Protein AF-A0A2N2WYM9-F1 (afdb_monomer)

Radius of gyration: 12.02 Å; Cα contacts (8 Å, |Δi|>4): 105; chains: 1; bounding box: 27×20×34 Å

Nearest PDB structures (foldseek):
  7cbe-assembly1_B  TM=5.554E-01  e=8.287E-06  Escherichia coli K-12
  8jd4-assembly1_2  TM=3.535E-01  e=3.514E+00  Homo sapiens
  7mts-assembly1_B  TM=3.609E-01  e=7.383E+00  Homo sapiens
  5d80-assembly1_D  TM=2.495E-01  e=8.450E+00  Saccharomyces cerevisiae S288C

Structure (mmCIF, N/CA/C/O backbone):
data_AF-A0A2N2WYM9-F1
#
_entry.id   AF-A0A2N2WYM9-F1
#
loop_
_atom_site.group_PDB
_atom_site.id
_atom_site.type_symbol
_atom_site.label_atom_id
_atom_site.label_alt_id
_atom_site.label_comp_id
_atom_site.label_asym_id
_atom_site.label_entity_id
_atom_site.label_seq_id
_atom_site.pdbx_PDB_ins_code
_atom_site.Cartn_x
_atom_site.Cartn_y
_atom_site.Cartn_z
_atom_site.occupancy
_atom_site.B_iso_or_equiv
_atom_site.auth_seq_id
_atom_site.auth_comp_id
_atom_site.auth_asym_id
_atom_site.aut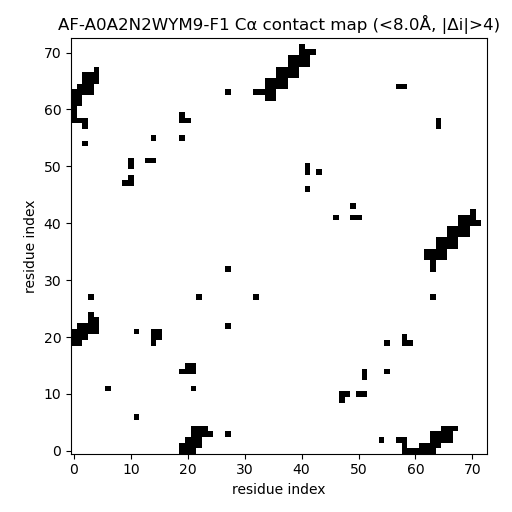h_atom_id
_atom_site.pdbx_PDB_model_num
ATOM 1 N N . MET A 1 1 ? 1.789 4.672 9.951 1.00 57.34 1 MET A N 1
ATOM 2 C CA . MET A 1 1 ? 0.347 4.556 10.259 1.00 57.34 1 MET A CA 1
ATOM 3 C C . MET A 1 1 ? -0.254 3.542 9.293 1.00 57.34 1 MET A C 1
ATOM 5 O O . MET A 1 1 ? 0.398 3.300 8.284 1.00 57.34 1 MET A O 1
ATOM 9 N N . PRO A 1 2 ? -1.365 2.858 9.623 1.00 70.81 2 PRO A N 1
ATOM 10 C CA . PRO A 1 2 ? -1.591 1.494 9.162 1.00 70.81 2 PRO A CA 1
ATOM 11 C C . PRO A 1 2 ? -2.078 1.427 7.714 1.00 70.81 2 PRO A C 1
ATOM 13 O O . PRO A 1 2 ? -3.278 1.442 7.445 1.00 70.81 2 PRO A O 1
ATOM 16 N N . ILE A 1 3 ? -1.135 1.308 6.782 1.00 70.12 3 ILE A N 1
ATOM 17 C CA . ILE A 1 3 ? -1.450 0.851 5.429 1.00 70.12 3 ILE A CA 1
ATOM 18 C C . ILE A 1 3 ? -1.656 -0.657 5.480 1.00 70.12 3 ILE A C 1
ATOM 20 O O . ILE A 1 3 ? -0.837 -1.378 6.058 1.00 70.12 3 ILE A O 1
ATOM 24 N N . VAL A 1 4 ? -2.713 -1.133 4.837 1.00 75.81 4 VAL A N 1
ATOM 25 C CA . VAL A 1 4 ? -2.951 -2.549 4.581 1.00 75.81 4 VAL A CA 1
ATOM 26 C C . VAL A 1 4 ? -2.447 -2.864 3.173 1.00 75.81 4 VAL A C 1
ATOM 28 O O . VAL A 1 4 ? -3.016 -2.409 2.177 1.00 75.81 4 VAL A O 1
ATOM 31 N N . ILE A 1 5 ? -1.346 -3.615 3.099 1.00 73.94 5 ILE A N 1
ATOM 32 C CA . ILE A 1 5 ? -0.734 -4.083 1.848 1.00 73.94 5 ILE A CA 1
ATOM 33 C C . ILE A 1 5 ? -0.360 -5.571 1.934 1.00 73.94 5 ILE A C 1
ATOM 35 O O . ILE A 1 5 ? -0.014 -6.055 3.014 1.00 73.94 5 ILE A O 1
ATOM 39 N N . PRO A 1 6 ? -0.360 -6.302 0.801 1.00 71.75 6 PRO A N 1
ATOM 40 C CA . PRO A 1 6 ? 0.127 -7.678 0.741 1.00 71.75 6 PRO A CA 1
ATOM 41 C C . PRO A 1 6 ? 1.567 -7.830 1.255 1.00 71.75 6 PRO A C 1
ATOM 43 O O . PRO A 1 6 ? 2.477 -7.144 0.790 1.00 71.75 6 PRO A O 1
ATOM 46 N N . LYS A 1 7 ? 1.808 -8.810 2.139 1.00 68.25 7 LYS A N 1
ATOM 47 C CA . LYS A 1 7 ? 3.138 -9.093 2.730 1.00 68.25 7 LYS A CA 1
ATOM 48 C C . LYS A 1 7 ? 4.245 -9.424 1.724 1.00 68.25 7 LYS A C 1
ATOM 50 O O . LYS A 1 7 ? 5.416 -9.372 2.069 1.00 68.25 7 LYS A O 1
ATOM 55 N N . GLN A 1 8 ? 3.877 -9.821 0.511 1.00 74.00 8 GLN A N 1
ATOM 56 C CA . GLN A 1 8 ? 4.807 -10.267 -0.529 1.00 74.00 8 GLN A CA 1
ATOM 57 C C . GLN A 1 8 ? 5.341 -9.106 -1.387 1.00 74.00 8 GLN A C 1
ATOM 59 O O . GLN A 1 8 ? 6.071 -9.341 -2.348 1.00 74.00 8 GLN A O 1
ATOM 64 N N . LEU A 1 9 ? 4.965 -7.859 -1.082 1.00 75.81 9 LEU A N 1
ATOM 65 C CA . LEU A 1 9 ? 5.435 -6.689 -1.817 1.00 75.81 9 LEU A CA 1
ATOM 66 C C . LEU A 1 9 ? 6.879 -6.329 -1.429 1.00 75.81 9 LEU A C 1
ATOM 68 O O . LEU A 1 9 ? 7.146 -6.120 -0.247 1.00 75.81 9 LEU A O 1
ATOM 72 N N . PRO A 1 10 ? 7.793 -6.132 -2.401 1.00 77.00 10 PRO A N 1
ATOM 73 C CA . PRO A 1 10 ? 9.166 -5.692 -2.125 1.00 77.00 10 PRO A CA 1
ATOM 74 C C . PRO A 1 10 ? 9.242 -4.341 -1.398 1.00 77.00 10 PRO A C 1
ATOM 76 O O . PRO A 1 10 ? 10.223 -4.041 -0.726 1.00 77.00 10 PRO A O 1
ATOM 79 N N . ALA A 1 11 ? 8.190 -3.525 -1.516 1.00 77.12 11 ALA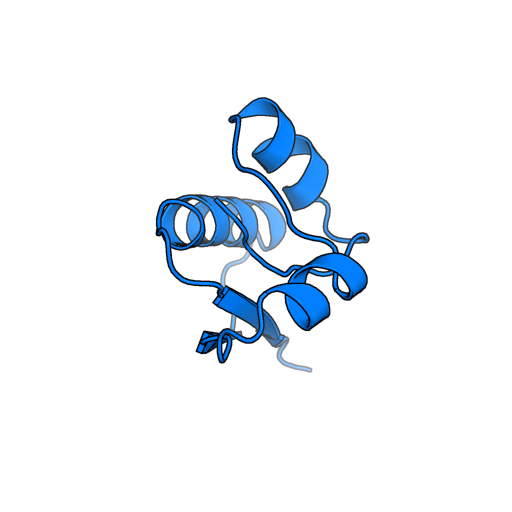 A N 1
ATOM 80 C CA . ALA A 1 11 ? 8.079 -2.240 -0.837 1.00 77.12 11 ALA A CA 1
ATOM 81 C C . ALA A 1 11 ? 7.988 -2.366 0.696 1.00 77.12 11 ALA A C 1
ATOM 83 O O . ALA A 1 11 ? 8.297 -1.402 1.389 1.00 77.12 11 ALA A O 1
ATOM 84 N N . VAL A 1 12 ? 7.599 -3.529 1.239 1.00 79.06 12 VAL A N 1
ATOM 85 C CA . VAL A 1 12 ? 7.419 -3.747 2.687 1.00 79.06 12 VAL A CA 1
ATOM 86 C C . VAL A 1 12 ? 8.700 -3.427 3.461 1.00 79.06 12 VAL A C 1
ATOM 88 O O . VAL A 1 12 ? 8.672 -2.609 4.377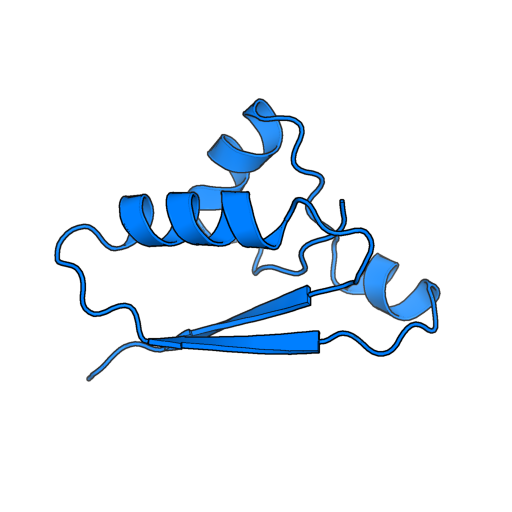 1.00 79.06 12 VAL A O 1
ATOM 91 N N . GLU A 1 13 ? 9.838 -3.990 3.046 1.00 79.62 13 GLU A N 1
ATOM 92 C CA . GLU A 1 13 ? 11.123 -3.795 3.735 1.00 79.62 13 GLU A CA 1
ATOM 93 C C . GLU A 1 13 ? 11.614 -2.342 3.685 1.00 79.62 13 GLU A C 1
ATOM 95 O O . GLU A 1 13 ? 12.283 -1.865 4.603 1.00 79.62 13 GLU A O 1
ATOM 100 N N . ILE A 1 14 ? 11.301 -1.628 2.599 1.00 81.50 14 ILE A N 1
ATOM 101 C CA . ILE A 1 14 ? 11.684 -0.223 2.429 1.00 81.50 14 ILE A CA 1
ATOM 102 C C . ILE A 1 14 ? 10.826 0.663 3.338 1.00 81.50 14 ILE A C 1
ATOM 104 O O . ILE A 1 14 ? 11.355 1.531 4.026 1.00 81.50 14 ILE A O 1
ATOM 108 N N . LEU A 1 15 ? 9.517 0.413 3.385 1.00 78.56 15 LEU A N 1
AT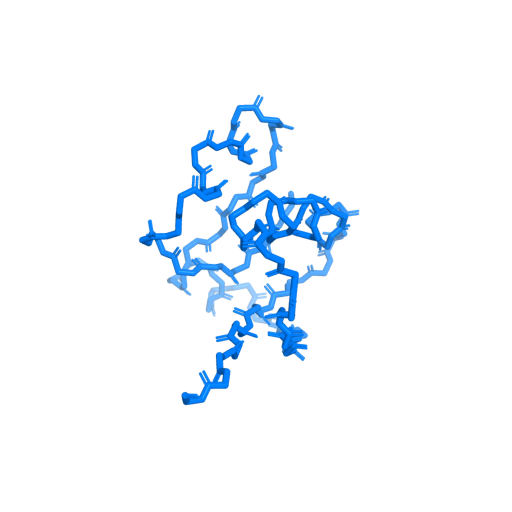OM 109 C CA . LEU A 1 15 ? 8.569 1.179 4.195 1.00 78.56 15 LEU A CA 1
ATOM 110 C C . LEU A 1 15 ? 8.797 0.964 5.703 1.00 78.56 15 LEU A C 1
ATOM 112 O O . LEU A 1 15 ? 8.727 1.924 6.472 1.00 78.56 15 LEU A O 1
ATOM 116 N N . GLU A 1 16 ? 9.150 -0.252 6.137 1.00 79.38 16 GLU A N 1
ATOM 117 C CA . GLU A 1 16 ? 9.510 -0.520 7.539 1.00 79.38 16 GLU A CA 1
ATOM 118 C C . GLU A 1 16 ? 10.740 0.284 7.986 1.00 79.38 16 GLU A C 1
ATOM 120 O O . GLU A 1 16 ? 10.733 0.864 9.074 1.00 79.38 16 GLU A O 1
ATOM 125 N N . LYS A 1 17 ? 11.769 0.395 7.131 1.00 82.75 17 LYS A N 1
ATOM 126 C CA . LYS A 1 17 ? 12.963 1.220 7.408 1.00 82.75 17 LYS A CA 1
ATOM 127 C C . LYS A 1 17 ? 12.641 2.708 7.544 1.00 82.75 17 LYS A C 1
ATOM 129 O O . LYS A 1 17 ? 13.373 3.434 8.210 1.00 82.75 17 LYS A O 1
ATOM 134 N N . GLU A 1 18 ? 11.550 3.162 6.939 1.00 80.31 18 GLU A N 1
ATOM 135 C CA . GLU A 1 18 ? 11.103 4.557 6.963 1.00 80.31 18 GLU A CA 1
ATOM 136 C C . GLU A 1 18 ? 10.124 4.864 8.105 1.00 80.31 18 GLU A C 1
ATOM 138 O O . GLU A 1 18 ? 9.522 5.936 8.132 1.00 80.31 18 GLU A O 1
ATOM 143 N N . ASN A 1 19 ? 9.980 3.954 9.078 1.00 71.31 19 ASN A N 1
ATOM 144 C CA . ASN A 1 19 ? 9.010 4.038 10.180 1.00 71.31 19 ASN A CA 1
ATOM 145 C C . ASN A 1 19 ? 7.543 4.076 9.711 1.00 71.31 19 ASN A C 1
ATOM 147 O O . ASN A 1 19 ? 6.648 4.546 10.424 1.00 71.31 19 ASN A O 1
ATOM 151 N N . ILE A 1 20 ? 7.263 3.558 8.514 1.00 74.25 20 ILE A N 1
ATOM 152 C CA . ILE A 1 20 ? 5.907 3.462 7.986 1.00 74.25 20 ILE A CA 1
ATOM 153 C C . ILE A 1 20 ? 5.317 2.137 8.451 1.00 74.25 20 ILE A C 1
ATOM 155 O O . ILE A 1 20 ? 5.619 1.069 7.934 1.00 74.25 20 ILE A O 1
ATOM 159 N N . PHE A 1 21 ? 4.471 2.223 9.476 1.00 69.06 21 PHE A N 1
ATOM 160 C CA . PHE A 1 21 ? 3.802 1.055 10.047 1.00 69.06 21 PHE A CA 1
ATOM 161 C C . PHE A 1 21 ? 2.861 0.375 9.049 1.00 69.06 21 PHE A C 1
ATOM 163 O O . PHE A 1 21 ? 1.806 0.914 8.725 1.00 69.06 21 PHE A O 1
ATOM 170 N N . ILE A 1 22 ? 3.207 -0.841 8.645 1.00 71.88 22 ILE A N 1
ATOM 171 C CA . ILE A 1 22 ? 2.357 -1.711 7.833 1.00 71.88 22 ILE A CA 1
ATOM 172 C C . ILE A 1 22 ? 1.453 -2.517 8.768 1.00 71.88 22 ILE A C 1
ATOM 174 O O . ILE A 1 22 ? 1.901 -3.062 9.781 1.00 71.88 22 ILE A O 1
ATOM 178 N N . MET A 1 23 ? 0.161 -2.577 8.456 1.00 68.81 23 MET A N 1
ATOM 179 C CA . MET A 1 23 ? -0.818 -3.307 9.251 1.00 68.81 23 MET A CA 1
ATOM 180 C C . MET A 1 23 ? -1.178 -4.633 8.591 1.00 68.81 23 MET A C 1
ATOM 182 O O . MET A 1 23 ? -1.533 -4.691 7.421 1.00 68.81 23 MET A O 1
ATOM 186 N N . ASN A 1 24 ? -1.106 -5.705 9.382 1.00 67.56 24 ASN A N 1
ATOM 187 C CA . ASN A 1 24 ? -1.591 -7.020 8.977 1.00 67.56 24 ASN A CA 1
ATOM 188 C C . ASN A 1 24 ? -3.124 -7.039 8.944 1.00 67.56 24 ASN A C 1
ATOM 190 O O . ASN A 1 24 ? -3.756 -6.513 9.865 1.00 67.56 24 ASN A O 1
ATOM 194 N N . ASP A 1 25 ? -3.695 -7.761 7.980 1.00 66.12 25 ASP A N 1
ATOM 195 C CA . ASP A 1 25 ? -5.145 -7.922 7.778 1.00 66.12 25 ASP A CA 1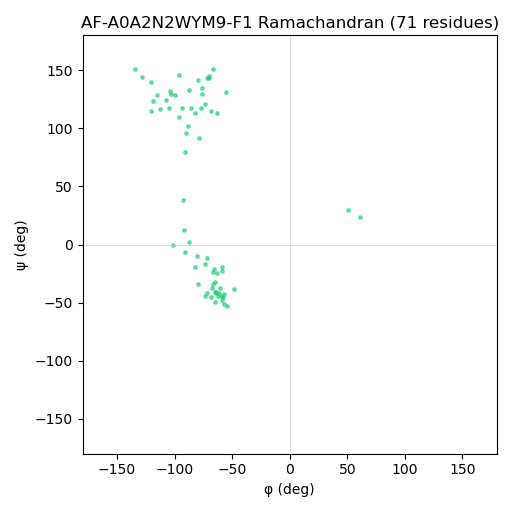
ATOM 196 C C . ASP A 1 25 ? -5.907 -8.281 9.071 1.00 66.12 25 ASP A C 1
ATOM 198 O O . ASP A 1 25 ? -6.970 -7.736 9.358 1.00 66.12 25 ASP A O 1
ATOM 202 N N . ASN A 1 26 ? -5.313 -9.121 9.927 1.00 65.19 26 ASN A N 1
ATOM 203 C CA . ASN A 1 26 ? -5.913 -9.525 11.205 1.00 65.19 26 ASN A CA 1
ATOM 204 C C . ASN A 1 26 ? -6.041 -8.380 12.227 1.00 65.19 26 ASN A C 1
ATOM 206 O O . ASN A 1 26 ? -6.979 -8.376 13.016 1.00 65.19 26 ASN A O 1
ATOM 210 N N . LYS A 1 27 ? -5.102 -7.421 12.245 1.00 62.16 27 LYS A N 1
ATOM 211 C CA . LYS A 1 27 ? -5.162 -6.254 13.148 1.00 62.16 27 LYS A CA 1
ATOM 212 C C . LYS A 1 27 ? -6.110 -5.185 12.612 1.00 62.16 27 LYS A C 1
ATOM 214 O O . LYS A 1 27 ? -6.798 -4.544 13.396 1.00 62.16 27 LYS A O 1
ATOM 219 N N . ALA A 1 28 ? -6.171 -5.048 11.290 1.00 60.38 28 ALA A N 1
ATOM 220 C CA . ALA A 1 28 ? -7.099 -4.175 10.580 1.00 60.38 28 ALA A CA 1
ATOM 221 C C . ALA A 1 28 ? -8.570 -4.491 10.912 1.00 60.38 28 ALA A C 1
ATOM 223 O O . ALA A 1 28 ? -9.354 -3.585 11.174 1.00 60.38 28 ALA A O 1
ATOM 224 N N . LEU A 1 29 ? -8.935 -5.777 10.976 1.00 63.53 29 LEU A N 1
ATOM 225 C CA . LEU A 1 29 ? -10.296 -6.216 11.316 1.00 63.53 29 LEU A CA 1
ATOM 226 C C . LEU A 1 29 ? -10.712 -5.895 12.761 1.00 63.53 29 LEU A C 1
ATOM 228 O O . LEU A 1 29 ? -11.901 -5.794 13.042 1.00 63.53 29 LEU A O 1
ATOM 232 N N . GLN A 1 30 ? -9.756 -5.730 13.679 1.00 69.06 30 GLN A N 1
ATOM 233 C CA . GLN A 1 30 ? -10.042 -5.465 15.093 1.00 69.06 30 GLN A CA 1
ATOM 234 C C . GLN A 1 30 ? -10.346 -3.995 15.394 1.00 69.06 30 GLN A C 1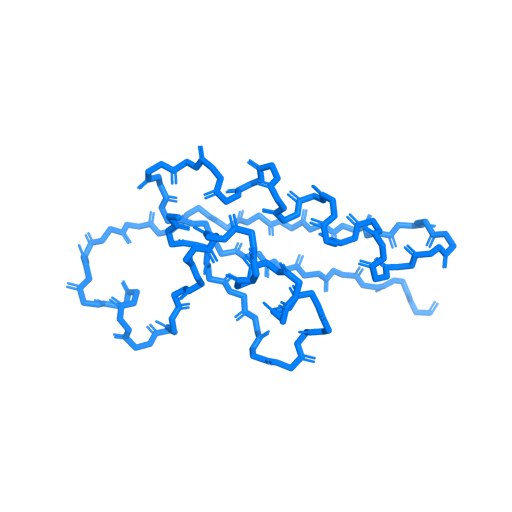
ATOM 236 O O . GLN A 1 30 ? -10.906 -3.705 16.446 1.00 69.06 30 GLN A O 1
ATOM 241 N N . GLN A 1 31 ? -9.956 -3.066 14.516 1.00 66.69 31 GLN A N 1
ATOM 242 C CA . GLN A 1 31 ? -10.108 -1.631 14.777 1.00 66.69 31 GLN A CA 1
ATOM 243 C C . GLN A 1 31 ? -11.525 -1.105 14.515 1.00 66.69 31 GLN A C 1
ATOM 245 O O . GLN A 1 31 ? -11.800 0.035 14.870 1.00 66.69 31 GLN A O 1
ATOM 250 N N . ASP A 1 32 ? -12.404 -1.911 13.911 1.00 67.38 32 ASP A N 1
ATOM 251 C CA . ASP A 1 32 ? -13.794 -1.557 13.571 1.00 67.38 32 ASP A CA 1
ATOM 252 C C . ASP A 1 32 ? -13.921 -0.217 12.802 1.00 67.38 32 ASP A C 1
ATOM 254 O O . ASP A 1 32 ? -14.905 0.518 12.888 1.00 67.38 32 ASP A O 1
ATOM 258 N N . ILE A 1 33 ? -12.881 0.118 12.027 1.00 72.62 33 ILE A N 1
ATOM 259 C CA . ILE A 1 33 ? -12.816 1.274 11.128 1.00 72.62 33 ILE A CA 1
ATOM 260 C C . ILE A 1 33 ? -12.992 0.760 9.701 1.00 72.62 33 ILE A C 1
ATOM 262 O O . ILE A 1 33 ? -12.323 -0.181 9.282 1.00 72.62 33 ILE A O 1
ATOM 266 N N . ARG A 1 34 ? -13.875 1.394 8.919 1.00 81.94 34 ARG A N 1
ATOM 267 C CA . ARG A 1 34 ? -14.031 1.074 7.493 1.00 81.94 34 ARG A CA 1
ATOM 268 C C . ARG A 1 34 ? -12.767 1.502 6.729 1.00 81.94 34 ARG A C 1
ATOM 270 O O . ARG A 1 34 ? -12.535 2.710 6.634 1.00 81.94 34 ARG A O 1
ATOM 277 N N . PRO A 1 35 ? -11.991 0.574 6.140 1.00 82.19 35 PRO A N 1
ATOM 278 C CA . PRO A 1 35 ? -10.813 0.944 5.371 1.00 82.19 35 PRO A CA 1
ATOM 279 C C . PRO A 1 35 ? -11.205 1.632 4.060 1.00 82.19 35 PRO A C 1
ATOM 281 O O . PRO A 1 35 ? -12.181 1.259 3.401 1.00 82.19 35 PRO A O 1
ATOM 284 N N . LEU A 1 36 ? -10.421 2.631 3.661 1.00 86.75 36 LEU A N 1
ATOM 285 C CA . LEU A 1 36 ? -10.507 3.234 2.336 1.00 86.75 36 LEU A CA 1
ATOM 286 C C . LEU A 1 36 ? -9.834 2.312 1.324 1.00 86.75 36 LEU A C 1
ATOM 288 O O . LEU A 1 36 ? -8.630 2.083 1.402 1.00 86.75 36 LEU A O 1
ATOM 292 N N . LYS A 1 37 ? -10.601 1.810 0.357 1.00 88.81 37 LYS A N 1
ATOM 293 C CA . LYS A 1 37 ? -10.075 0.969 -0.723 1.00 88.81 37 LYS A CA 1
ATOM 294 C C . LYS A 1 37 ? -9.551 1.841 -1.854 1.00 88.81 37 LYS A C 1
ATOM 296 O O . LYS A 1 37 ? -10.320 2.584 -2.462 1.00 88.81 37 LYS A O 1
ATOM 301 N N . ILE A 1 38 ? -8.256 1.749 -2.135 1.00 89.44 38 ILE A N 1
ATOM 302 C CA . ILE A 1 38 ? -7.570 2.541 -3.156 1.00 89.44 38 ILE A CA 1
ATOM 303 C C . ILE A 1 38 ? -6.985 1.594 -4.200 1.00 89.44 38 ILE A C 1
ATOM 305 O O . ILE A 1 38 ? -6.200 0.701 -3.891 1.00 89.44 38 ILE A O 1
ATOM 309 N N . LEU A 1 39 ? -7.367 1.809 -5.454 1.00 92.38 39 LEU A N 1
ATOM 310 C CA . LEU A 1 39 ? -6.886 1.052 -6.601 1.00 92.38 39 LEU A CA 1
ATOM 311 C C . LEU A 1 39 ? -5.793 1.847 -7.314 1.00 92.38 39 LEU A C 1
ATOM 313 O O . LEU A 1 39 ? -6.006 3.008 -7.661 1.00 92.38 39 LEU A O 1
ATOM 317 N N . ILE A 1 40 ? -4.646 1.224 -7.569 1.00 91.50 40 ILE A N 1
ATOM 318 C CA . ILE A 1 40 ? -3.540 1.841 -8.302 1.00 91.50 40 ILE A CA 1
ATOM 319 C C . ILE A 1 40 ? -3.257 1.001 -9.543 1.00 91.50 40 ILE A C 1
ATOM 321 O O . ILE A 1 40 ? -2.802 -0.139 -9.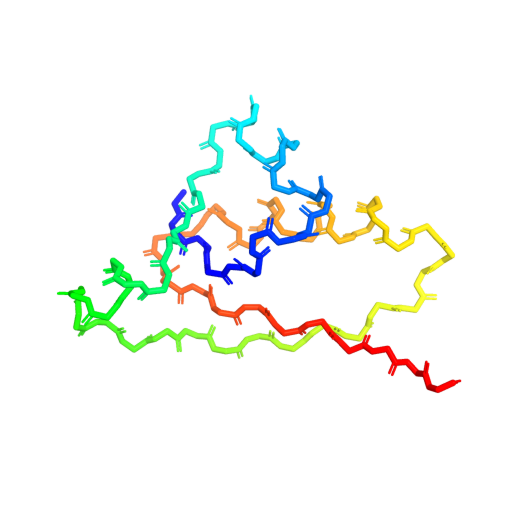453 1.00 91.50 40 ILE A O 1
ATOM 325 N N . LEU A 1 41 ? -3.492 1.591 -10.714 1.00 93.06 41 LEU A N 1
ATOM 326 C CA . LEU A 1 41 ? -2.997 1.072 -11.983 1.00 93.06 41 LEU A CA 1
ATOM 327 C C . LEU A 1 41 ? -1.625 1.691 -12.253 1.00 93.06 41 LEU A C 1
ATOM 329 O O . LEU A 1 41 ? -1.518 2.812 -12.749 1.00 93.06 41 LEU A O 1
ATOM 333 N N . ASN A 1 42 ? -0.567 0.968 -11.901 1.00 90.38 42 ASN A N 1
ATOM 334 C CA . ASN A 1 42 ? 0.788 1.449 -12.122 1.00 90.38 42 ASN A CA 1
ATOM 335 C C . ASN A 1 42 ? 1.219 1.160 -13.567 1.00 90.38 42 ASN A C 1
ATOM 337 O O . ASN A 1 42 ? 1.428 0.002 -13.925 1.00 90.38 42 ASN A O 1
ATOM 341 N N . LEU A 1 43 ? 1.408 2.198 -14.388 1.00 92.31 43 LEU A N 1
ATOM 342 C CA . LEU A 1 43 ? 1.897 2.092 -15.773 1.00 92.31 43 LEU A CA 1
ATOM 343 C C . LEU A 1 43 ? 3.388 2.434 -15.929 1.00 92.31 43 LEU A C 1
ATOM 345 O O . LEU A 1 43 ? 3.927 2.304 -17.023 1.00 92.31 43 LEU A O 1
ATOM 349 N N . MET A 1 44 ? 4.083 2.786 -14.845 1.00 94.44 44 MET A N 1
ATOM 350 C CA . MET A 1 44 ? 5.501 3.152 -14.895 1.00 94.44 44 MET A CA 1
ATOM 351 C C . MET A 1 44 ? 6.390 1.959 -15.282 1.00 94.44 44 MET A C 1
ATOM 353 O O . MET A 1 44 ? 6.035 0.815 -14.971 1.00 94.44 44 MET A O 1
ATOM 357 N N . PRO A 1 45 ? 7.548 2.192 -15.930 1.00 88.12 45 PRO A N 1
ATOM 358 C CA . PRO A 1 45 ? 8.509 1.131 -16.236 1.00 88.12 45 PRO A CA 1
ATOM 359 C C . PRO A 1 45 ? 9.116 0.524 -14.958 1.00 88.12 45 PRO A C 1
ATOM 361 O O . PRO A 1 45 ? 9.199 -0.696 -14.830 1.00 88.12 45 PRO A O 1
ATOM 364 N N . ASN A 1 46 ? 9.435 1.357 -13.962 1.00 91.88 46 ASN A N 1
ATOM 365 C CA . ASN A 1 46 ? 9.979 0.924 -12.673 1.00 91.88 46 ASN A CA 1
ATOM 366 C C . ASN A 1 46 ? 8.854 0.672 -11.653 1.00 91.88 46 ASN A C 1
ATOM 368 O O . ASN A 1 46 ? 8.586 1.508 -10.791 1.00 91.88 46 ASN A O 1
ATOM 372 N N . LYS A 1 47 ? 8.182 -0.486 -11.736 1.00 87.88 47 LYS A N 1
ATOM 373 C CA . LYS A 1 47 ? 6.994 -0.788 -10.908 1.00 87.88 47 LYS A CA 1
ATOM 374 C C . LYS A 1 47 ? 7.235 -0.638 -9.402 1.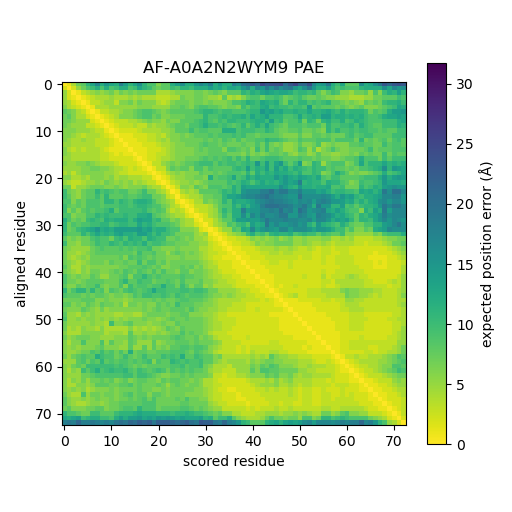00 87.88 47 LYS A C 1
ATOM 376 O O . LYS A 1 47 ? 6.511 0.103 -8.744 1.00 87.88 47 LYS A O 1
ATOM 381 N N . VAL A 1 48 ? 8.277 -1.294 -8.887 1.00 87.50 48 VAL A N 1
ATOM 382 C CA . VAL A 1 48 ? 8.583 -1.357 -7.444 1.00 87.50 48 VAL A CA 1
ATOM 383 C C . VAL A 1 48 ? 8.910 0.021 -6.872 1.00 87.50 48 VAL A C 1
ATOM 385 O O . VAL A 1 48 ? 8.460 0.370 -5.782 1.00 87.50 48 VAL A O 1
ATOM 388 N N . GLU A 1 49 ? 9.673 0.819 -7.617 1.00 90.69 49 GLU A N 1
ATOM 389 C CA . GLU A 1 49 ? 10.064 2.163 -7.199 1.00 90.69 49 GLU A CA 1
ATOM 390 C C . GLU A 1 49 ? 8.836 3.074 -7.084 1.00 90.69 49 GLU A C 1
ATOM 392 O O . GLU A 1 49 ? 8.614 3.692 -6.043 1.00 90.69 49 GLU A O 1
ATOM 397 N N . THR A 1 50 ? 7.985 3.093 -8.114 1.00 91.00 50 THR A N 1
ATOM 398 C CA . THR A 1 50 ? 6.752 3.889 -8.115 1.00 91.00 50 THR A CA 1
ATOM 399 C C . THR A 1 50 ? 5.768 3.426 -7.043 1.00 91.00 50 THR A C 1
ATOM 401 O O . THR A 1 50 ? 5.175 4.256 -6.359 1.00 91.00 50 THR A O 1
ATOM 404 N N . GLU A 1 51 ? 5.600 2.116 -6.855 1.00 90.06 51 GLU A N 1
ATOM 405 C CA . GLU A 1 51 ? 4.751 1.572 -5.790 1.00 90.06 51 GLU A CA 1
ATOM 406 C C . GLU A 1 51 ? 5.239 2.037 -4.420 1.00 90.06 51 GLU A C 1
ATOM 408 O O . GLU A 1 51 ? 4.456 2.573 -3.644 1.00 90.06 51 GLU A O 1
ATOM 4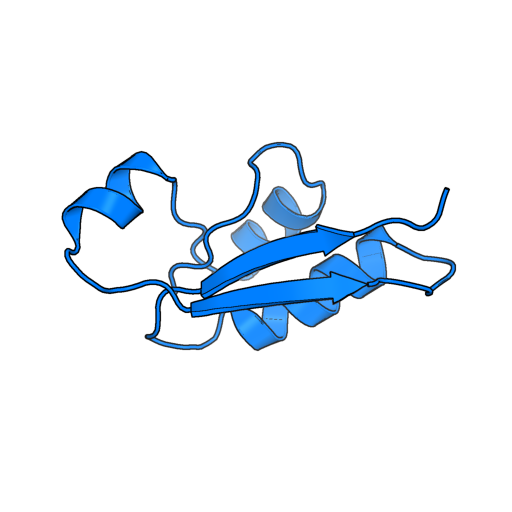13 N N . THR A 1 52 ? 6.541 1.939 -4.150 1.00 89.25 52 THR A N 1
ATOM 414 C CA . THR A 1 52 ? 7.130 2.394 -2.883 1.00 89.25 52 THR A CA 1
ATOM 415 C C . THR A 1 52 ? 6.891 3.888 -2.654 1.00 89.25 52 THR A C 1
ATOM 417 O O . THR A 1 52 ? 6.483 4.290 -1.565 1.00 89.25 52 THR A O 1
ATOM 420 N N . GLN A 1 53 ? 7.084 4.717 -3.684 1.00 89.69 53 GLN A N 1
ATOM 421 C CA . GLN A 1 53 ? 6.845 6.162 -3.612 1.00 89.69 53 GLN A CA 1
ATOM 422 C C . GLN A 1 53 ? 5.375 6.494 -3.310 1.00 89.69 53 GLN A C 1
ATOM 424 O O . GLN A 1 53 ? 5.097 7.341 -2.460 1.00 89.69 53 GLN A O 1
ATOM 429 N N . LEU A 1 54 ? 4.428 5.818 -3.967 1.00 90.25 54 LEU A N 1
ATOM 430 C CA . LEU A 1 54 ? 2.994 6.025 -3.745 1.00 90.25 54 LEU A CA 1
ATOM 431 C C . LEU A 1 54 ? 2.562 5.548 -2.356 1.00 90.25 54 LEU A C 1
ATOM 433 O O . LEU A 1 54 ? 1.864 6.270 -1.644 1.00 90.25 54 LEU A O 1
ATOM 437 N N . LEU A 1 55 ? 3.013 4.362 -1.943 1.00 88.81 55 LEU A N 1
ATOM 438 C CA . LEU A 1 55 ? 2.732 3.802 -0.622 1.00 88.81 55 LEU A CA 1
ATOM 439 C C . LEU A 1 55 ? 3.268 4.704 0.496 1.00 88.81 55 LEU A C 1
ATOM 441 O O . LEU A 1 55 ? 2.585 4.900 1.499 1.00 88.81 55 LEU A O 1
ATOM 445 N N . ARG A 1 56 ? 4.435 5.331 0.304 1.00 87.56 56 ARG A N 1
ATOM 446 C CA . ARG A 1 56 ? 5.009 6.285 1.263 1.00 87.56 56 ARG A CA 1
ATOM 447 C C . ARG A 1 56 ? 4.074 7.461 1.546 1.00 87.56 56 ARG A C 1
ATOM 449 O O . ARG A 1 56 ? 3.876 7.830 2.702 1.00 87.56 56 ARG A O 1
ATOM 456 N N . LEU A 1 57 ? 3.478 8.034 0.501 1.00 85.75 57 LEU A N 1
ATOM 457 C CA . LEU A 1 57 ? 2.540 9.152 0.629 1.00 85.75 57 LEU A CA 1
ATOM 458 C C . LEU A 1 57 ? 1.203 8.704 1.228 1.00 85.75 57 LEU A C 1
ATOM 460 O O . LEU A 1 57 ? 0.655 9.374 2.102 1.00 85.75 57 LEU A O 1
ATOM 464 N N . LEU A 1 58 ? 0.697 7.550 0.792 1.00 85.88 58 LEU A N 1
ATOM 465 C CA . LEU A 1 58 ? -0.584 7.006 1.243 1.00 85.88 58 LEU A CA 1
ATOM 466 C C . LEU A 1 58 ? -0.539 6.444 2.672 1.00 85.88 58 LEU A C 1
ATOM 468 O O . LEU A 1 58 ? -1.594 6.268 3.274 1.00 85.88 58 LEU A O 1
ATOM 472 N N . GLY A 1 59 ? 0.648 6.183 3.226 1.00 81.19 59 GLY A N 1
ATOM 473 C CA . GLY A 1 59 ? 0.838 5.688 4.593 1.00 81.19 59 GLY A CA 1
ATOM 474 C C . GLY A 1 59 ? 1.014 6.715 5.682 1.00 81.19 59 GLY A C 1
ATOM 475 O O . GLY A 1 59 ? 1.036 6.356 6.864 1.00 81.19 59 GLY A O 1
ATOM 476 N N . ASN A 1 60 ? 1.117 7.986 5.310 1.00 81.56 60 ASN A N 1
ATOM 477 C CA . ASN A 1 60 ? 1.255 9.072 6.266 1.00 81.56 60 ASN A CA 1
ATOM 478 C C . ASN A 1 60 ? -0.106 9.676 6.657 1.00 81.56 60 ASN A C 1
ATOM 480 O O . ASN A 1 60 ? -0.249 10.886 6.799 1.00 81.56 60 ASN A O 1
ATOM 484 N N . THR A 1 61 ? -1.124 8.826 6.803 1.00 79.88 61 THR A N 1
ATOM 485 C CA . THR A 1 61 ? -2.494 9.206 7.177 1.00 79.88 61 THR A CA 1
ATOM 486 C C . THR A 1 61 ? -2.976 8.371 8.366 1.00 79.88 61 THR A C 1
ATOM 488 O O . THR A 1 61 ? -2.605 7.200 8.471 1.00 79.88 61 THR A O 1
ATOM 491 N N . PRO A 1 62 ? -3.773 8.943 9.290 1.00 78.06 62 PRO A N 1
ATOM 492 C CA . PRO A 1 62 ? -4.367 8.188 10.394 1.00 78.06 62 PRO A CA 1
ATOM 493 C C . PRO A 1 62 ? -5.496 7.253 9.936 1.00 78.06 62 PRO A C 1
ATOM 495 O O . PRO A 1 62 ? -5.952 6.423 10.718 1.00 78.06 62 PRO A O 1
ATOM 498 N N . LEU A 1 63 ? -5.962 7.387 8.690 1.00 82.25 63 LEU A N 1
ATOM 499 C CA . LEU A 1 63 ? -6.994 6.531 8.115 1.00 82.25 63 LEU A CA 1
ATOM 500 C C . LEU A 1 63 ? -6.404 5.194 7.658 1.00 82.25 63 LEU A C 1
ATOM 502 O O . LEU A 1 63 ? -5.322 5.141 7.082 1.00 82.25 63 LEU A O 1
ATOM 506 N N . GLN A 1 64 ? -7.154 4.115 7.858 1.00 80.38 64 GLN A N 1
ATOM 507 C CA . GLN A 1 64 ? -6.789 2.804 7.338 1.00 80.38 64 GLN A CA 1
ATOM 508 C C . GLN A 1 64 ? -7.021 2.768 5.823 1.00 80.38 64 GLN A C 1
ATOM 510 O O . GLN A 1 64 ? -8.143 2.979 5.355 1.00 80.38 64 GLN A O 1
ATOM 515 N N . THR A 1 65 ? -5.968 2.503 5.054 1.00 85.19 65 THR A N 1
ATOM 516 C CA . THR A 1 65 ? -6.017 2.416 3.588 1.00 85.19 65 THR A CA 1
ATOM 517 C C . THR A 1 65 ? -5.695 0.991 3.138 1.00 85.19 65 THR A C 1
ATOM 519 O O . THR A 1 65 ? -4.704 0.406 3.562 1.00 85.19 65 THR A O 1
ATOM 522 N N . GLU A 1 66 ? -6.549 0.413 2.296 1.00 87.38 66 GLU A N 1
ATOM 523 C CA . GLU A 1 66 ? -6.365 -0.895 1.658 1.00 87.38 66 GLU A CA 1
ATOM 524 C C . GLU A 1 66 ? -5.980 -0.662 0.198 1.00 87.38 66 GLU A C 1
ATOM 526 O O . GLU A 1 66 ? -6.752 -0.067 -0.560 1.00 87.38 66 GLU A O 1
ATOM 531 N N . ILE A 1 67 ? -4.779 -1.091 -0.194 1.00 87.88 67 ILE A N 1
ATOM 532 C CA . ILE A 1 67 ? -4.219 -0.758 -1.508 1.00 87.88 67 ILE A CA 1
ATOM 533 C C . ILE A 1 67 ? -4.223 -1.979 -2.421 1.00 87.88 67 ILE A C 1
ATOM 535 O O . ILE A 1 67 ? -3.640 -3.017 -2.112 1.00 87.88 67 ILE A O 1
ATOM 539 N N . ILE A 1 68 ? -4.858 -1.823 -3.582 1.00 89.00 68 ILE A N 1
ATOM 540 C CA . ILE A 1 68 ? -4.992 -2.851 -4.611 1.00 89.00 68 ILE A CA 1
ATOM 541 C C . ILE A 1 68 ? -4.183 -2.413 -5.833 1.00 89.00 68 ILE A C 1
ATOM 543 O O . ILE A 1 68 ? -4.486 -1.400 -6.464 1.00 89.00 68 ILE A O 1
ATOM 547 N N . LEU A 1 69 ? -3.151 -3.182 -6.175 1.00 89.44 69 LEU A N 1
ATOM 548 C CA . LEU A 1 69 ? -2.301 -2.926 -7.337 1.00 89.44 69 LEU A CA 1
ATOM 549 C C . LEU A 1 69 ? -2.824 -3.705 -8.548 1.00 89.44 69 LEU A C 1
ATOM 551 O O . LEU A 1 69 ? -2.837 -4.937 -8.538 1.00 89.44 69 LEU A O 1
ATOM 555 N N . LEU A 1 70 ? -3.228 -2.993 -9.600 1.00 89.19 70 LEU A N 1
ATOM 556 C CA . LEU A 1 70 ? -3.612 -3.589 -10.877 1.00 89.19 70 LEU A CA 1
ATOM 557 C C . LEU A 1 70 ? -2.455 -3.585 -11.867 1.00 89.19 70 LEU A C 1
ATOM 559 O O . LEU A 1 70 ? -1.661 -2.645 -11.940 1.00 89.19 70 LEU A O 1
ATOM 563 N N . LYS A 1 71 ? -2.422 -4.637 -12.682 1.00 84.31 71 LYS A N 1
ATOM 564 C CA . LYS A 1 71 ? -1.522 -4.779 -13.823 1.00 84.31 71 LYS A CA 1
ATOM 565 C C . LYS A 1 71 ? -2.358 -4.947 -15.085 1.00 84.31 71 LYS A C 1
ATOM 567 O O . LYS A 1 71 ? -3.382 -5.626 -15.062 1.00 84.31 71 LYS A O 1
ATOM 572 N N . THR A 1 72 ? -1.926 -4.314 -16.168 1.00 83.50 72 THR A N 1
ATOM 573 C CA . THR A 1 72 ? -2.410 -4.650 -17.510 1.00 83.50 72 THR A CA 1
ATOM 574 C C . THR A 1 72 ? -1.858 -6.021 -17.905 1.00 83.50 72 THR A C 1
ATOM 576 O O . THR A 1 72 ? -0.748 -6.358 -17.485 1.00 83.50 72 THR A O 1
ATOM 579 N N . ALA A 1 73 ? -2.647 -6.799 -18.651 1.00 67.56 73 ALA A N 1
ATOM 580 C CA . ALA A 1 73 ? -2.247 -8.105 -19.182 1.00 67.56 73 ALA A CA 1
ATOM 581 C C . ALA A 1 73 ? -1.055 -8.004 -20.145 1.00 67.56 73 ALA A C 1
ATOM 583 O O . ALA A 1 73 ? -0.932 -6.947 -20.810 1.00 67.56 73 ALA A O 1
#

Foldseek 3Di:
DEEEDDPPQPLPVVCVVVVQDYDYPVVVVVVPADAAEEEDEDPDPPRNVVVNVVCNVVRVDPGYHYYHYDYDD

Secondary structure (DSSP, 8-state):
--EE--TT-THHHHHHHTT--EEPHHHHGGG---PEEEEEE---SSHHHHHHHHHHHHTSSSS-EEEEEE---

Mean predicted aligned error: 6.82 Å

Sequence (73 aa):
MPIVIPKQLPAVEILEKENIFIMNDNKALQQDIRPLKILILNLMPNKVETETQLLRLLGNTPLQTEIILLKTA

Solvent-accessible surface area (backbone atoms only — not comparable to full-atom values): 4437 Å² total; per-residue (Å²): 56,45,29,34,61,70,90,86,43,80,42,53,71,58,36,52,76,70,71,39,42,72,35,54,72,76,62,53,68,70,66,80,59,86,59,48,79,44,79,43,77,70,83,61,91,57,53,66,63,53,50,37,56,51,49,57,64,65,22,77,36,95,60,46,34,36,60,46,80,47,75,83,131

pLDDT: mean 80.05, std 9.36, range [57.34, 94.44]